Protein AF-A0A2R6K671-F1 (a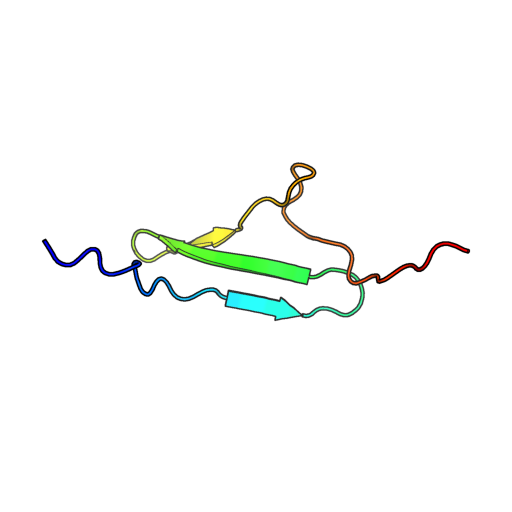fdb_monomer)

Secondary structure (DSSP, 8-state):
-------PPEEEEE-SSEEEEEEEETTEEEEPP-TTS-SSEE-------

Structure (mmCIF, N/CA/C/O backbone):
data_AF-A0A2R6K671-F1
#
_entry.id   AF-A0A2R6K671-F1
#
loop_
_atom_site.group_PDB
_atom_site.id
_atom_site.type_symbol
_atom_site.label_atom_id
_atom_site.label_alt_id
_atom_site.label_comp_id
_atom_site.label_asym_id
_atom_site.label_entity_id
_atom_site.label_seq_id
_atom_site.pdbx_PDB_ins_code
_atom_site.Cartn_x
_atom_site.Cartn_y
_atom_site.Cartn_z
_atom_site.occupancy
_atom_site.B_iso_or_equiv
_atom_site.auth_seq_id
_atom_site.auth_comp_id
_atom_site.auth_asym_id
_atom_site.auth_atom_id
_atom_site.pdbx_PDB_model_num
ATOM 1 N N . MET A 1 1 ? -29.930 17.010 -2.220 1.00 47.44 1 MET A N 1
ATOM 2 C CA . MET A 1 1 ? -29.244 15.758 -1.834 1.00 47.44 1 MET A CA 1
ATOM 3 C C . MET A 1 1 ? -27.749 15.965 -2.029 1.00 47.44 1 MET A C 1
ATOM 5 O O . MET A 1 1 ? -27.261 15.825 -3.141 1.00 47.44 1 MET A O 1
ATOM 9 N N . HIS A 1 2 ? -27.037 16.419 -0.995 1.00 42.22 2 HIS A N 1
ATOM 10 C CA . HIS A 1 2 ? -25.580 16.545 -1.059 1.00 42.22 2 HIS A CA 1
ATOM 11 C C . HIS A 1 2 ? -24.996 15.131 -0.982 1.00 42.22 2 HIS A C 1
ATOM 13 O O . HIS A 1 2 ? -24.969 14.528 0.089 1.00 42.22 2 HIS A O 1
ATOM 19 N N . LYS A 1 3 ? -24.574 14.578 -2.123 1.00 52.47 3 LYS A N 1
ATOM 20 C CA . LYS A 1 3 ? -23.694 13.410 -2.152 1.00 52.47 3 LYS A CA 1
ATOM 21 C C . LYS A 1 3 ? -22.324 13.902 -1.688 1.00 52.47 3 LYS A C 1
ATOM 23 O O . LYS A 1 3 ? -21.472 14.224 -2.505 1.00 52.47 3 LYS A O 1
ATOM 28 N N . MET A 1 4 ? -22.151 14.045 -0.375 1.00 51.31 4 MET A N 1
ATOM 29 C CA . MET A 1 4 ? -20.817 14.135 0.201 1.00 51.31 4 MET A CA 1
ATOM 30 C C . MET A 1 4 ? -20.150 12.820 -0.188 1.00 51.31 4 MET A C 1
ATOM 32 O O . MET A 1 4 ? -20.581 11.761 0.269 1.00 51.31 4 MET A O 1
ATOM 36 N N . ALA A 1 5 ? -19.160 12.856 -1.083 1.00 53.88 5 ALA A N 1
ATOM 37 C CA . ALA A 1 5 ? -18.169 11.792 -1.090 1.00 53.88 5 ALA A CA 1
ATOM 38 C C . ALA A 1 5 ? -17.750 11.645 0.375 1.00 53.88 5 ALA A C 1
ATOM 40 O O . ALA A 1 5 ? -17.393 12.645 1.00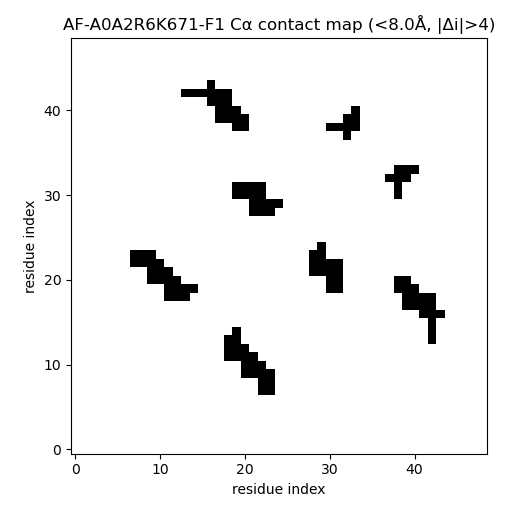1 1.00 53.88 5 ALA A O 1
ATOM 41 N N . SER A 1 6 ? -17.970 10.476 0.981 1.00 59.47 6 SER A N 1
ATOM 42 C CA . SER A 1 6 ? -17.641 10.310 2.390 1.00 59.47 6 SER A CA 1
ATOM 43 C C . SER A 1 6 ? -16.160 10.640 2.516 1.00 59.47 6 SER A C 1
ATOM 45 O O . SER A 1 6 ? -15.354 9.948 1.894 1.00 59.47 6 SER A O 1
ATOM 47 N N . ASN A 1 7 ? -15.807 11.688 3.262 1.00 69.25 7 ASN A N 1
ATOM 48 C CA . ASN A 1 7 ? -14.422 12.008 3.613 1.00 69.25 7 ASN A CA 1
ATOM 49 C C . ASN A 1 7 ? -13.895 10.923 4.573 1.00 69.25 7 ASN A C 1
ATOM 51 O O . ASN A 1 7 ? -13.550 11.203 5.718 1.00 69.25 7 ASN A O 1
ATOM 55 N N . LYS A 1 8 ? -13.917 9.657 4.142 1.00 78.62 8 LYS A N 1
ATOM 56 C CA . LYS A 1 8 ? -13.261 8.551 4.820 1.00 78.62 8 LYS A CA 1
ATOM 57 C C . LYS A 1 8 ? -11.766 8.811 4.694 1.00 78.62 8 LYS A C 1
ATOM 59 O O . LYS A 1 8 ? -11.265 9.081 3.605 1.00 78.62 8 LYS A O 1
ATOM 64 N N . ILE A 1 9 ? -11.081 8.780 5.826 1.00 86.31 9 ILE A N 1
ATOM 65 C CA . ILE A 1 9 ? -9.632 8.935 5.879 1.00 86.31 9 ILE A CA 1
ATOM 66 C C . ILE A 1 9 ? -9.013 7.600 5.463 1.00 86.31 9 ILE A C 1
ATOM 68 O O . ILE A 1 9 ? -9.430 6.550 5.954 1.00 86.31 9 ILE A O 1
ATOM 72 N N . LEU A 1 10 ? -8.032 7.662 4.564 1.00 93.31 10 LEU A N 1
ATOM 73 C CA . LEU A 1 10 ? -7.230 6.521 4.138 1.00 93.31 10 LEU A CA 1
ATOM 74 C C . LEU A 1 10 ? -5.876 6.573 4.852 1.00 93.31 10 LEU A C 1
ATOM 76 O O . LEU A 1 10 ? -5.147 7.558 4.729 1.00 93.31 10 LEU A O 1
ATOM 80 N N . GLY A 1 11 ? -5.542 5.518 5.584 1.00 95.12 11 GLY A N 1
ATOM 81 C CA . GLY A 1 11 ? -4.189 5.267 6.063 1.00 95.12 11 GLY A CA 1
ATOM 82 C C . GLY A 1 11 ? -3.373 4.583 4.972 1.00 95.12 11 GLY A C 1
ATOM 83 O O . GLY A 1 11 ? -3.849 3.625 4.363 1.00 95.12 11 GLY A O 1
ATOM 84 N N . ILE A 1 12 ? -2.159 5.074 4.730 1.00 97.31 12 ILE A N 1
ATOM 85 C CA . ILE A 1 12 ? -1.216 4.482 3.778 1.00 97.31 12 ILE A CA 1
ATOM 86 C C . ILE A 1 12 ? 0.098 4.227 4.509 1.00 97.31 12 ILE A C 1
ATOM 88 O O . ILE A 1 12 ? 0.704 5.163 5.032 1.00 97.31 12 ILE A O 1
ATOM 92 N N . ASP A 1 13 ? 0.528 2.970 4.522 1.00 97.44 13 ASP A N 1
ATOM 93 C CA . ASP A 1 13 ? 1.875 2.577 4.924 1.00 97.44 13 ASP A CA 1
ATOM 94 C C . ASP A 1 13 ? 2.739 2.415 3.670 1.00 97.44 13 ASP A C 1
ATOM 96 O O . ASP A 1 13 ? 2.465 1.560 2.825 1.00 97.44 13 ASP A O 1
ATOM 100 N N . LEU A 1 14 ? 3.756 3.267 3.541 1.00 98.06 14 LEU A N 1
ATOM 101 C CA . LEU A 1 14 ? 4.671 3.310 2.400 1.00 98.06 14 LEU A CA 1
ATOM 102 C C . LEU A 1 14 ? 5.987 2.611 2.748 1.00 98.06 14 LEU A C 1
ATOM 104 O O . LEU A 1 14 ? 7.041 3.240 2.864 1.00 98.06 14 LEU A O 1
ATOM 108 N N . GLY A 1 15 ? 5.915 1.295 2.932 1.00 97.94 15 GLY A N 1
ATOM 109 C CA . GLY A 1 15 ? 7.088 0.465 3.172 1.00 97.94 15 GLY A CA 1
ATOM 110 C C . GLY A 1 15 ? 7.952 0.284 1.919 1.00 97.94 15 GLY A C 1
ATOM 111 O O . GLY A 1 15 ? 7.484 0.369 0.783 1.00 97.94 15 GLY A O 1
ATOM 112 N N . THR A 1 16 ? 9.238 -0.010 2.117 1.00 98.12 16 THR A N 1
ATOM 113 C CA . THR A 1 16 ? 10.208 -0.154 1.015 1.00 98.12 16 THR A CA 1
ATOM 114 C C . THR A 1 16 ? 9.943 -1.372 0.127 1.00 98.12 16 THR A C 1
ATOM 116 O O . THR A 1 16 ? 10.115 -1.282 -1.082 1.00 98.12 16 THR A O 1
ATOM 119 N N . THR A 1 17 ? 9.542 -2.510 0.704 1.00 98.31 17 THR A N 1
ATOM 120 C CA . THR A 1 17 ? 9.275 -3.751 -0.054 1.00 98.31 17 THR A CA 1
ATOM 121 C C . THR A 1 17 ? 7.799 -3.894 -0.397 1.00 98.31 17 THR A C 1
ATOM 123 O O . THR A 1 17 ? 7.458 -4.248 -1.520 1.00 98.31 17 THR A O 1
ATOM 126 N N . ASN A 1 18 ? 6.928 -3.619 0.571 1.00 98.44 18 ASN A N 1
ATOM 127 C CA . ASN A 1 18 ? 5.483 -3.705 0.427 1.00 98.44 18 ASN A CA 1
ATOM 128 C C . ASN A 1 18 ? 4.839 -2.465 1.043 1.00 98.44 18 ASN A C 1
ATOM 130 O O . ASN A 1 18 ? 5.331 -1.948 2.044 1.00 98.44 18 ASN A O 1
ATOM 134 N N . SER A 1 19 ? 3.717 -2.055 0.469 1.00 98.69 19 SE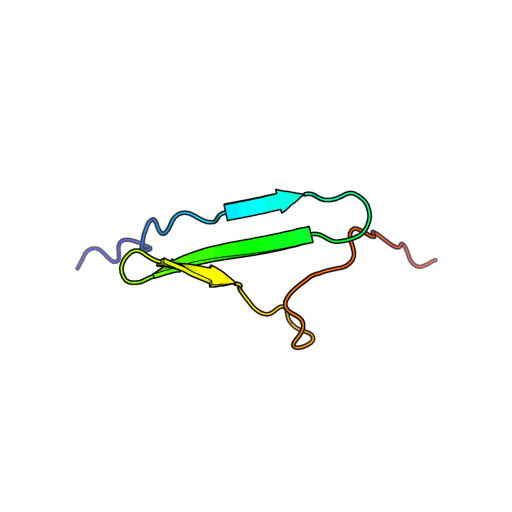R A N 1
ATOM 135 C CA . SER A 1 19 ? 2.821 -1.023 0.977 1.00 98.69 19 SER A CA 1
ATOM 136 C C . SER A 1 19 ? 1.474 -1.634 1.363 1.00 98.69 19 SER A C 1
ATOM 138 O O . SER A 1 19 ? 1.072 -2.672 0.828 1.00 98.69 19 SER A O 1
ATOM 140 N N . ALA A 1 20 ? 0.761 -0.986 2.279 1.00 98.38 20 ALA A N 1
ATOM 141 C CA . ALA A 1 20 ? -0.573 -1.391 2.714 1.00 98.38 20 ALA A CA 1
ATOM 142 C C . ALA A 1 20 ? -1.492 -0.175 2.864 1.00 98.38 20 ALA A C 1
ATOM 144 O O . ALA A 1 20 ? -1.034 0.95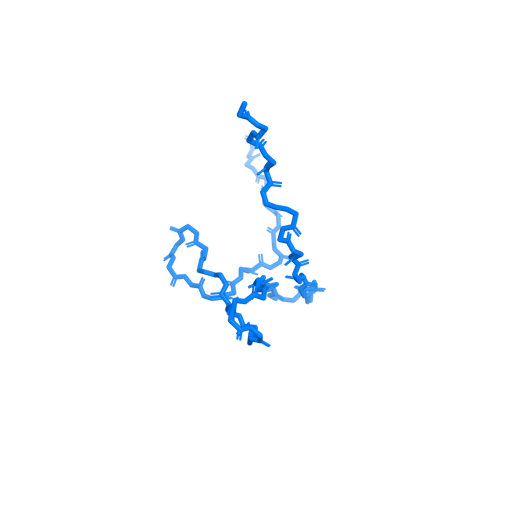0 3.082 1.00 98.38 20 ALA A O 1
ATOM 145 N N . PHE A 1 21 ? -2.799 -0.410 2.768 1.00 97.25 21 PHE A N 1
ATOM 146 C CA . PHE A 1 21 ? -3.817 0.636 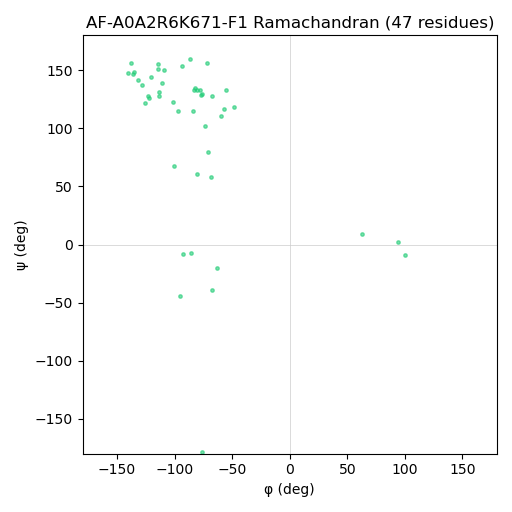2.837 1.00 97.25 21 PHE A CA 1
ATOM 147 C C . PHE A 1 21 ? -4.919 0.222 3.806 1.00 97.25 21 PHE A C 1
ATOM 149 O O . PHE A 1 21 ? -5.311 -0.945 3.832 1.00 97.25 21 PHE A O 1
ATOM 156 N N . ALA A 1 22 ? -5.440 1.174 4.577 1.00 96.81 22 ALA A N 1
ATOM 157 C CA . ALA A 1 22 ? -6.521 0.923 5.523 1.00 96.81 22 ALA A CA 1
ATOM 158 C C . ALA A 1 22 ? -7.539 2.064 5.561 1.00 96.81 22 ALA A C 1
ATOM 160 O O . ALA A 1 22 ? -7.177 3.233 5.430 1.00 96.81 22 ALA A O 1
ATOM 161 N N . VAL A 1 23 ? -8.802 1.736 5.813 1.00 94.81 23 VAL A N 1
ATOM 162 C CA . VAL A 1 23 ? -9.860 2.706 6.138 1.00 94.81 23 VAL A CA 1
ATOM 163 C C . VAL A 1 23 ? -10.341 2.490 7.564 1.00 94.81 23 VAL A C 1
ATOM 165 O O . VAL A 1 23 ? -10.296 1.380 8.078 1.00 94.81 23 VAL A O 1
ATOM 168 N N . MET A 1 24 ? -10.811 3.555 8.209 1.00 91.00 24 MET A N 1
ATOM 169 C CA . MET A 1 24 ? -11.475 3.435 9.507 1.00 91.00 24 MET A C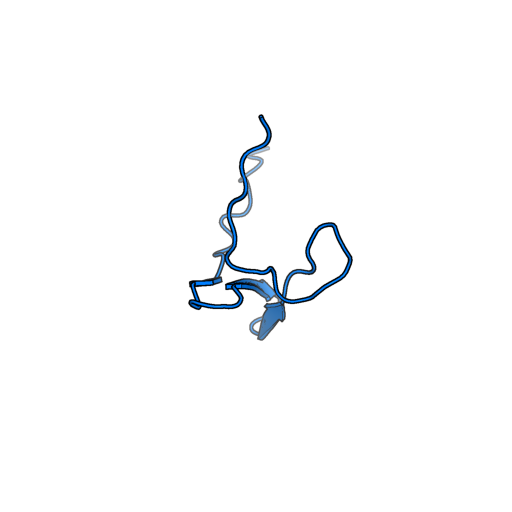A 1
ATOM 170 C C . MET A 1 24 ? -12.953 3.084 9.296 1.00 91.00 24 MET A C 1
ATOM 172 O O . MET A 1 24 ? -13.712 3.902 8.767 1.00 91.00 24 MET A O 1
ATOM 176 N N . GLU A 1 25 ? -13.370 1.896 9.731 1.00 89.38 25 GLU A N 1
ATOM 177 C CA . GLU A 1 25 ? -14.750 1.405 9.678 1.00 89.38 25 GLU A CA 1
ATOM 178 C C . GLU A 1 25 ? -15.223 1.025 11.085 1.00 89.38 25 GLU A C 1
ATOM 180 O O . GLU A 1 25 ? -14.546 0.309 11.811 1.00 89.38 25 GLU A O 1
ATOM 185 N N . GLY A 1 26 ? -16.374 1.544 11.527 1.00 85.62 26 GLY A N 1
ATOM 186 C CA . GLY A 1 26 ? -16.921 1.200 12.851 1.00 85.62 26 GLY A CA 1
ATOM 187 C C . GLY A 1 26 ? -16.060 1.614 14.057 1.00 85.62 26 GLY A C 1
ATOM 188 O O . GLY A 1 26 ? -16.390 1.248 15.178 1.00 85.62 26 GLY A O 1
ATOM 189 N N . GLY A 1 27 ? -15.003 2.403 13.842 1.00 87.88 27 GLY A N 1
ATOM 190 C CA . GLY A 1 27 ? -14.020 2.767 14.867 1.00 87.88 27 GLY A CA 1
ATOM 191 C C . GLY A 1 27 ? -12.725 1.953 14.802 1.00 87.88 27 GLY A C 1
ATOM 192 O O . GLY A 1 27 ? -11.749 2.351 15.433 1.00 87.88 27 GLY A O 1
ATOM 193 N N . ASP A 1 28 ? -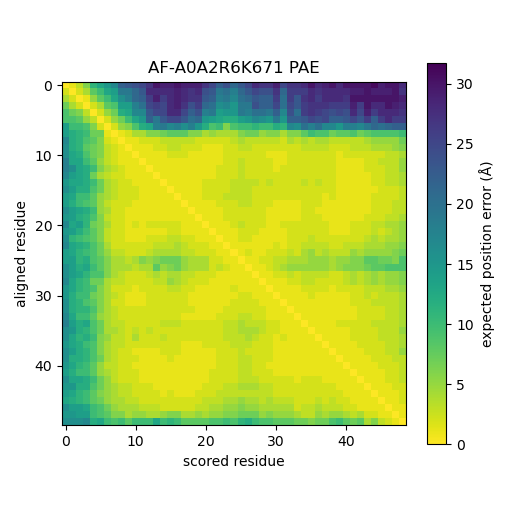12.686 0.901 13.985 1.00 90.31 28 ASP A N 1
ATOM 194 C CA . ASP A 1 28 ? -11.540 0.014 13.817 1.00 90.31 28 ASP A CA 1
ATOM 195 C C . ASP A 1 28 ? -10.880 0.201 12.437 1.00 90.31 28 ASP A C 1
ATOM 197 O O . ASP A 1 28 ? -11.550 0.574 11.468 1.00 90.31 28 ASP A O 1
ATOM 201 N N . PRO A 1 29 ? -9.561 -0.023 12.308 1.00 92.69 29 PRO A N 1
ATOM 202 C CA . PRO A 1 29 ? -8.898 -0.024 11.012 1.00 92.69 29 PRO A CA 1
ATOM 203 C C . PRO A 1 29 ? -9.190 -1.326 10.254 1.00 92.69 29 PRO A C 1
ATOM 205 O O . PRO A 1 29 ? -8.945 -2.423 10.755 1.00 92.69 29 PRO A O 1
ATOM 208 N N . GLU A 1 30 ? -9.625 -1.206 9.005 1.00 95.38 30 GLU A N 1
ATOM 209 C CA . GLU A 1 30 ? -9.800 -2.322 8.080 1.00 95.38 30 GLU A CA 1
ATOM 210 C C . GLU A 1 30 ? -8.812 -2.211 6.916 1.00 95.38 30 GLU A C 1
ATOM 212 O O . GLU A 1 30 ? -8.724 -1.171 6.259 1.00 95.38 30 GLU A O 1
ATOM 217 N N . ILE A 1 31 ? -8.065 -3.291 6.655 1.00 96.88 31 ILE A N 1
ATOM 218 C CA . ILE A 1 31 ? -7.106 -3.362 5.546 1.00 96.88 31 ILE A CA 1
ATOM 219 C C . ILE A 1 31 ? -7.844 -3.572 4.227 1.00 96.88 31 ILE A C 1
ATOM 221 O O . ILE A 1 31 ? -8.617 -4.520 4.080 1.00 96.88 31 ILE A O 1
ATOM 225 N N . ILE A 1 32 ? -7.533 -2.728 3.248 1.00 96.75 32 ILE A N 1
ATOM 226 C CA . ILE A 1 32 ? -8.074 -2.827 1.896 1.00 96.75 32 ILE A CA 1
ATOM 227 C C . ILE A 1 32 ? -7.303 -3.891 1.116 1.00 96.75 32 ILE A C 1
ATOM 229 O O . ILE A 1 32 ? -6.072 -3.910 1.097 1.00 96.75 32 ILE A O 1
ATOM 233 N N . VAL A 1 33 ? -8.054 -4.757 0.443 1.00 97.81 33 VAL A N 1
ATOM 234 C CA . VAL A 1 33 ? -7.528 -5.759 -0.484 1.00 97.81 33 VAL A CA 1
ATOM 235 C C . VAL A 1 33 ? -7.277 -5.111 -1.853 1.00 97.81 33 VAL A C 1
ATOM 237 O O . VAL A 1 33 ? -8.118 -4.348 -2.332 1.00 97.81 33 VAL A O 1
ATOM 240 N N . ASN A 1 34 ? -6.125 -5.381 -2.470 1.00 97.12 34 ASN A N 1
ATOM 241 C CA . ASN A 1 34 ? -5.772 -4.866 -3.797 1.00 97.12 34 ASN A CA 1
ATOM 242 C C . ASN A 1 34 ? -6.506 -5.615 -4.930 1.00 97.12 34 ASN A C 1
ATOM 244 O O . ASN A 1 34 ? -7.326 -6.503 -4.687 1.00 97.12 34 ASN A O 1
ATOM 248 N N . GLY A 1 35 ? -6.236 -5.239 -6.185 1.00 97.00 35 GLY A N 1
ATOM 249 C CA . GLY A 1 35 ? -6.889 -5.840 -7.354 1.00 97.00 35 GLY A CA 1
ATOM 250 C C . GLY A 1 35 ? -6.598 -7.335 -7.523 1.00 97.00 35 GLY A C 1
ATOM 251 O O . GLY A 1 35 ? -7.366 -8.042 -8.172 1.00 97.00 35 GLY A O 1
ATOM 252 N N . GLU A 1 36 ? -5.520 -7.813 -6.908 1.00 97.50 36 GLU A N 1
ATOM 253 C CA . GLU A 1 36 ? -5.019 -9.181 -6.963 1.00 97.50 36 GLU A CA 1
ATOM 254 C C . GLU A 1 36 ? -5.544 -10.063 -5.818 1.00 97.50 36 GLU A C 1
ATOM 256 O O . GLU A 1 36 ? -5.366 -11.279 -5.851 1.00 97.50 36 GLU A O 1
ATOM 261 N N . GLY A 1 37 ? -6.233 -9.486 -4.827 1.00 97.44 37 GLY A N 1
ATOM 262 C CA . GLY A 1 37 ? -6.743 -10.224 -3.668 1.00 97.44 37 GLY A CA 1
ATOM 263 C C . GLY A 1 37 ? -5.819 -10.210 -2.445 1.00 97.44 37 GLY A C 1
ATOM 264 O O . GLY A 1 37 ? -6.166 -10.790 -1.414 1.00 97.44 37 GLY A O 1
ATOM 265 N N . ASP A 1 38 ? -4.690 -9.507 -2.515 1.00 98.12 38 ASP A N 1
ATOM 266 C CA . ASP A 1 38 ? -3.715 -9.402 -1.435 1.00 98.12 38 ASP A CA 1
ATOM 267 C C . ASP A 1 38 ? -3.955 -8.176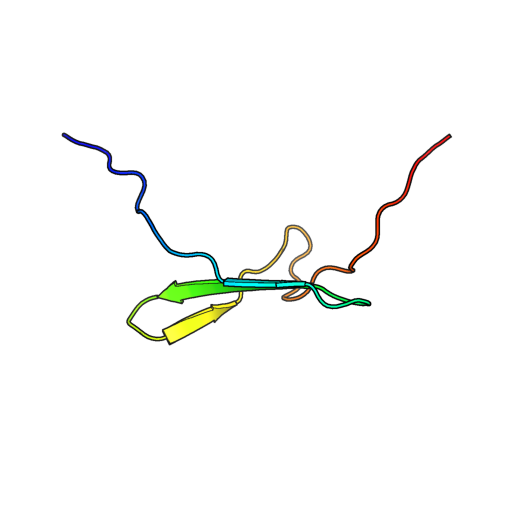 -0.545 1.00 98.12 38 ASP A C 1
ATOM 269 O O . ASP A 1 38 ? -4.481 -7.142 -0.954 1.00 98.12 38 ASP A O 1
ATOM 273 N N . ARG A 1 39 ? -3.520 -8.276 0.713 1.00 98.00 39 ARG A N 1
ATOM 274 C CA . ARG A 1 39 ? -3.598 -7.187 1.708 1.00 98.00 39 ARG A CA 1
ATOM 275 C C . ARG A 1 39 ? -2.416 -6.219 1.668 1.00 98.00 39 ARG A C 1
ATOM 277 O O . ARG A 1 39 ? -2.415 -5.211 2.370 1.00 98.00 39 ARG A O 1
ATOM 284 N N . THR A 1 40 ? -1.399 -6.540 0.880 1.00 98.31 40 THR A N 1
ATOM 285 C CA . THR A 1 40 ? -0.207 -5.718 0.687 1.00 98.31 40 THR A CA 1
ATOM 286 C C . THR A 1 40 ? 0.135 -5.678 -0.788 1.00 98.31 40 THR A C 1
ATOM 288 O O . THR A 1 40 ? -0.042 -6.669 -1.487 1.00 98.31 40 THR A O 1
ATOM 291 N N . THR A 1 41 ? 0.667 -4.556 -1.250 1.00 98.38 41 THR A N 1
ATOM 292 C CA . THR A 1 41 ? 1.104 -4.368 -2.637 1.00 98.38 41 THR A CA 1
ATOM 293 C C . THR A 1 41 ? 2.621 -4.197 -2.672 1.00 98.38 41 THR A C 1
ATOM 295 O O . THR A 1 41 ? 3.124 -3.380 -1.899 1.00 98.38 41 THR A O 1
ATOM 298 N N . PRO A 1 42 ? 3.368 -4.914 -3.533 1.00 98.44 42 PRO A N 1
ATOM 299 C CA . PRO A 1 42 ? 4.796 -4.674 -3.704 1.00 98.44 42 PRO A CA 1
ATOM 300 C C . PRO A 1 42 ? 5.075 -3.214 -4.067 1.00 98.44 42 PRO A C 1
ATOM 302 O O . PRO A 1 42 ? 4.447 -2.656 -4.966 1.00 98.44 42 PRO A O 1
ATOM 305 N N . SER A 1 43 ? 6.045 -2.598 -3.398 1.00 98.50 43 SER A N 1
ATOM 306 C CA . SER A 1 43 ? 6.461 -1.213 -3.643 1.00 98.50 43 SER A CA 1
ATOM 307 C C . SER A 1 43 ? 7.397 -1.142 -4.857 1.00 98.50 43 SER A C 1
ATOM 309 O O . SER A 1 43 ? 8.569 -0.784 -4.750 1.00 98.50 43 SER A O 1
ATOM 311 N N . VAL A 1 44 ? 6.888 -1.552 -6.021 1.00 98.00 44 VAL A N 1
ATOM 312 C CA . VAL A 1 44 ? 7.649 -1.723 -7.265 1.00 98.00 44 VAL A CA 1
ATOM 313 C C . VAL A 1 44 ? 6.961 -0.982 -8.407 1.00 98.00 44 VAL A C 1
ATOM 315 O O . VAL A 1 44 ? 5.748 -1.058 -8.572 1.00 98.00 44 VAL A O 1
ATOM 318 N N . VAL A 1 45 ? 7.755 -0.302 -9.233 1.00 97.75 45 VAL A N 1
ATOM 319 C CA . VAL A 1 45 ? 7.316 0.298 -10.499 1.00 97.75 45 VAL A CA 1
ATOM 320 C C . VAL A 1 45 ? 8.173 -0.291 -11.615 1.00 97.75 45 VAL A C 1
ATOM 322 O O . VAL A 1 45 ? 9.400 -0.248 -11.532 1.00 97.75 45 VAL A O 1
ATOM 325 N N . ALA A 1 46 ? 7.535 -0.848 -12.642 1.00 97.31 46 ALA A N 1
ATOM 326 C CA . ALA A 1 46 ? 8.198 -1.460 -13.790 1.00 97.31 46 ALA A CA 1
ATOM 327 C C . ALA A 1 46 ? 7.780 -0.758 -15.088 1.00 97.31 46 ALA A C 1
ATOM 329 O O . ALA A 1 46 ? 6.628 -0.352 -15.238 1.00 97.31 46 ALA A O 1
ATOM 330 N N . PHE A 1 47 ? 8.721 -0.638 -16.021 1.00 97.56 47 PHE A N 1
ATOM 331 C CA . PHE A 1 47 ? 8.507 -0.093 -17.360 1.00 97.56 47 PHE A CA 1
ATOM 332 C C . PHE A 1 47 ? 8.649 -1.229 -18.372 1.00 97.56 47 PHE A C 1
ATOM 334 O O . PHE A 1 47 ? 9.526 -2.078 -18.217 1.00 97.56 47 PHE A O 1
ATOM 341 N N . THR A 1 48 ? 7.783 -1.254 -19.380 1.00 95.62 48 THR A N 1
ATOM 342 C CA . THR A 1 48 ? 7.978 -2.093 -20.568 1.00 95.62 48 THR A CA 1
ATOM 343 C C . THR A 1 48 ? 8.825 -1.339 -21.588 1.00 95.62 48 THR A C 1
ATOM 345 O O . THR A 1 48 ? 8.897 -0.109 -21.520 1.00 95.62 48 THR A O 1
ATOM 348 N N . ASP A 1 49 ? 9.433 -2.073 -22.519 1.00 91.94 49 ASP A N 1
ATOM 349 C CA . ASP A 1 49 ? 10.117 -1.491 -23.682 1.00 91.94 49 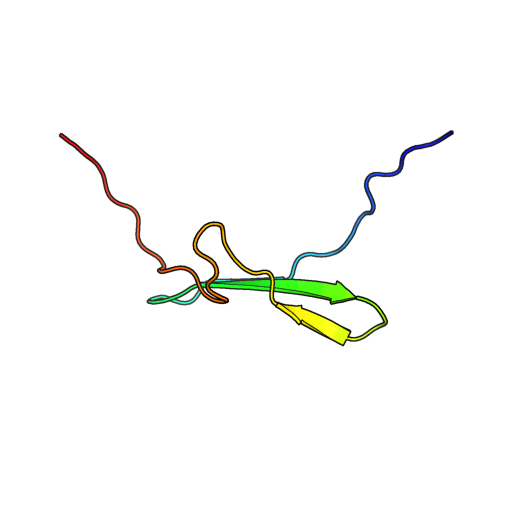ASP A CA 1
ATOM 350 C C . ASP A 1 49 ? 9.183 -0.623 -24.548 1.00 91.94 49 ASP A C 1
ATOM 352 O O . ASP A 1 49 ? 7.959 -0.914 -24.592 1.00 91.94 49 ASP A O 1
#

Radius of gyration: 14.33 Å; Cα contacts (8 Å, |Δi|>4): 63; chains: 1; bounding box: 40×27×38 Å

pLDDT: mean 89.42, std 15.42, range [42.22, 98.69]

Solvent-accessible surface area (backbone atoms only — not comparable to full-atom values): 3300 Å² total; per-residue (Å²): 134,85,82,67,74,77,87,72,61,74,48,74,47,86,42,79,65,44,24,39,39,30,38,72,51,101,87,43,81,42,72,46,62,49,99,86,72,37,63,57,44,69,55,74,87,86,81,81,135

Foldseek 3Di:
DPPPPPPFDKDWDQDQFKIWIWTQDPNDTDTDADPVRDSIHGNDDDDDD

Sequence (49 aa):
MHKMASNKILGIDLGTTNSAFAVMEGGDPEIIVNGEGDRTTPSVVAFTD

Mean predicted aligned error: 5.84 Å

Nearest PDB structures (foldseek):
  3qml-assembly1_A  TM=9.421E-01  e=2.379E-03  Saccharomyces cerevisiae
  5fpm-assembly1_A  TM=9.635E-01  e=2.875E-03  Homo sapiens
  5fpd-assembly1_A  TM=9.636E-01  e=5.411E-03  Homo sapiens
  7gy4-assembly1_A  TM=9.192E-01  e=5.080E-03  Homo sapiens
  3fe1-assembly2_B  TM=9.177E-01  e=8.974E-03  Homo sapiens